Protein AF-A0A452YMA2-F1 (afdb_monomer_lite)

Structure (mmCIF, N/CA/C/O backbone):
data_AF-A0A452YMA2-F1
#
_entry.id   AF-A0A452YMA2-F1
#
loop_
_atom_site.group_PDB
_atom_site.id
_atom_site.type_symbol
_atom_site.label_atom_id
_atom_site.label_alt_id
_atom_site.label_comp_id
_atom_site.label_asym_id
_atom_site.label_entity_id
_atom_site.label_seq_id
_atom_site.pdbx_PDB_ins_code
_atom_site.Cartn_x
_atom_site.Cartn_y
_atom_site.Cartn_z
_atom_site.occupancy
_atom_site.B_iso_or_equiv
_atom_site.auth_seq_id
_atom_site.auth_comp_id
_atom_site.auth_asym_id
_atom_site.auth_atom_id
_atom_site.pdbx_PDB_model_num
ATOM 1 N N . MET A 1 1 ? 18.773 -4.468 0.517 1.00 68.19 1 MET A N 1
ATOM 2 C CA . MET A 1 1 ? 17.461 -5.147 0.628 1.00 68.19 1 MET A CA 1
ATOM 3 C C . MET A 1 1 ? 16.380 -4.083 0.463 1.00 68.19 1 MET A C 1
ATOM 5 O O . MET A 1 1 ? 16.557 -3.006 1.015 1.00 68.19 1 MET A O 1
ATOM 9 N N . ASN A 1 2 ? 15.316 -4.333 -0.308 1.00 90.12 2 ASN A N 1
ATOM 10 C CA . ASN A 1 2 ? 14.391 -3.290 -0.792 1.00 90.12 2 ASN A CA 1
ATOM 11 C C . ASN A 1 2 ? 13.085 -3.224 0.024 1.00 90.12 2 ASN A C 1
ATOM 13 O O . ASN A 1 2 ? 11.993 -3.336 -0.522 1.00 90.12 2 ASN A O 1
ATOM 17 N N . VAL A 1 3 ? 13.190 -3.051 1.345 1.00 89.81 3 VAL A N 1
ATOM 18 C CA . VAL A 1 3 ? 12.030 -3.069 2.263 1.00 89.81 3 VAL A CA 1
ATOM 19 C C . VAL A 1 3 ? 11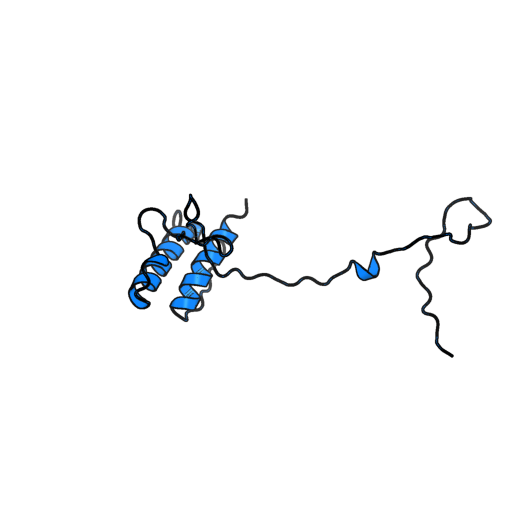.041 -1.928 1.984 1.00 89.81 3 VAL A C 1
ATOM 21 O O . VAL A 1 3 ? 9.841 -2.097 2.177 1.00 89.81 3 VAL A O 1
ATOM 24 N N . GLY A 1 4 ? 11.511 -0.798 1.445 1.00 91.94 4 GLY A N 1
ATOM 25 C CA . GLY A 1 4 ? 10.661 0.347 1.099 1.00 91.94 4 GLY A CA 1
ATOM 26 C C . GLY A 1 4 ? 9.508 0.016 0.143 1.00 91.94 4 GLY A C 1
ATOM 27 O O . GLY A 1 4 ? 8.450 0.622 0.255 1.00 91.94 4 GLY A O 1
ATOM 28 N N . GLN A 1 5 ? 9.660 -0.998 -0.718 1.00 93.19 5 GLN A N 1
ATOM 29 C CA . GLN A 1 5 ? 8.587 -1.457 -1.615 1.00 93.19 5 GLN A CA 1
ATOM 30 C C . GLN A 1 5 ? 7.377 -2.002 -0.840 1.00 93.19 5 GLN A C 1
ATOM 32 O O . GLN A 1 5 ? 6.234 -1.837 -1.261 1.00 93.19 5 GLN A O 1
ATOM 37 N N . ILE A 1 6 ? 7.625 -2.629 0.313 1.00 93.44 6 ILE A N 1
ATOM 38 C CA . ILE A 1 6 ? 6.579 -3.160 1.191 1.00 93.44 6 ILE A CA 1
ATOM 39 C C . ILE A 1 6 ? 5.789 -1.999 1.803 1.00 93.44 6 ILE A C 1
ATOM 41 O O . ILE A 1 6 ? 4.561 -1.995 1.766 1.00 93.44 6 ILE A O 1
ATOM 45 N N . PHE A 1 7 ? 6.492 -0.984 2.313 1.00 93.88 7 PHE A N 1
ATOM 46 C CA . PHE A 1 7 ? 5.865 0.198 2.907 1.00 93.88 7 PHE A CA 1
ATOM 47 C C . PHE A 1 7 ? 5.115 1.048 1.882 1.00 93.88 7 PHE A C 1
ATOM 49 O O . PHE A 1 7 ? 4.020 1.516 2.181 1.00 93.88 7 PHE A O 1
ATOM 56 N N . GLU A 1 8 ? 5.654 1.195 0.671 1.00 95.00 8 GLU A N 1
ATOM 57 C CA . GLU A 1 8 ? 4.974 1.856 -0.445 1.00 95.00 8 GLU A CA 1
ATOM 58 C C . GLU A 1 8 ? 3.633 1.178 -0.747 1.00 95.00 8 GLU A C 1
ATOM 60 O O . GLU A 1 8 ? 2.605 1.849 -0.809 1.00 95.00 8 GLU A O 1
ATOM 65 N N . SER A 1 9 ? 3.637 -0.153 -0.869 1.00 95.12 9 SER A N 1
ATOM 66 C CA . SER A 1 9 ? 2.436 -0.932 -1.173 1.00 95.12 9 SER A CA 1
ATOM 67 C C . SER A 1 9 ? 1.349 -0.739 -0.111 1.00 95.12 9 SER A C 1
ATOM 69 O O . SER A 1 9 ? 0.201 -0.413 -0.430 1.00 95.12 9 SER A O 1
ATOM 71 N N . SER A 1 10 ? 1.719 -0.884 1.162 1.00 95.25 10 SER A N 1
ATOM 72 C CA . SER A 1 10 ? 0.799 -0.735 2.292 1.00 95.25 10 SER A CA 1
ATOM 73 C C . SER A 1 10 ? 0.266 0.692 2.432 1.00 95.25 10 SER A C 1
ATOM 75 O O . SER A 1 10 ? -0.933 0.888 2.635 1.00 95.25 10 SER A O 1
ATOM 77 N N . LEU A 1 11 ? 1.128 1.703 2.285 1.00 95.75 11 LEU A N 1
ATOM 78 C CA . LEU A 1 11 ? 0.713 3.105 2.357 1.00 95.75 11 LEU A CA 1
ATOM 79 C C . LEU A 1 11 ? -0.177 3.496 1.176 1.00 95.75 11 LEU A C 1
ATOM 81 O O . LEU A 1 11 ? -1.133 4.251 1.347 1.00 95.75 11 LEU A O 1
ATOM 85 N N . GLY A 1 12 ? 0.103 2.962 -0.014 1.00 95.75 12 GLY A N 1
ATOM 86 C CA . GLY A 1 12 ? -0.728 3.164 -1.196 1.00 95.75 12 GLY A CA 1
ATOM 87 C C . GLY A 1 12 ? -2.148 2.628 -1.009 1.00 95.75 12 GLY A C 1
ATOM 88 O O . GLY A 1 12 ? -3.104 3.257 -1.465 1.00 95.75 12 GLY A O 1
ATOM 89 N N . LEU A 1 13 ? -2.312 1.506 -0.297 1.00 94.75 13 LEU A N 1
ATOM 90 C CA . LEU A 1 13 ? -3.635 0.989 0.067 1.00 94.75 13 LEU A CA 1
ATOM 91 C C . LEU A 1 13 ? -4.362 1.926 1.035 1.00 94.75 13 LEU A C 1
ATOM 93 O O . LEU A 1 13 ? -5.514 2.276 0.779 1.00 94.75 13 LEU A O 1
ATOM 97 N N . ALA A 1 14 ? -3.692 2.366 2.105 1.00 94.88 14 ALA A N 1
ATOM 98 C CA . ALA A 1 14 ? -4.269 3.323 3.051 1.00 94.88 14 ALA A CA 1
ATOM 99 C C . ALA A 1 14 ? -4.696 4.622 2.345 1.00 94.88 14 ALA A C 1
ATOM 101 O O . ALA A 1 14 ? -5.817 5.092 2.531 1.00 94.88 14 ALA A O 1
ATOM 102 N N . GLY A 1 15 ? -3.847 5.150 1.458 1.00 95.69 15 GLY A N 1
ATOM 103 C CA . GLY A 1 15 ? -4.129 6.362 0.687 1.00 95.69 15 GLY A CA 1
ATOM 104 C C . GLY A 1 15 ? -5.319 6.229 -0.249 1.00 95.69 15 GLY A C 1
ATOM 105 O O . GLY A 1 15 ? -6.122 7.153 -0.353 1.00 95.69 15 GLY A O 1
ATOM 106 N N . ASP A 1 16 ? -5.498 5.072 -0.883 1.00 94.62 16 ASP A N 1
ATOM 107 C CA . ASP A 1 16 ? -6.661 4.843 -1.738 1.00 94.62 16 ASP A CA 1
ATOM 108 C C . ASP A 1 16 ? -7.980 4.771 -0.965 1.00 94.62 16 ASP A C 1
ATOM 110 O O . ASP A 1 16 ? -9.004 5.266 -1.450 1.00 94.62 16 ASP A O 1
ATOM 114 N N . LEU A 1 17 ? -7.949 4.167 0.224 1.00 94.00 17 LEU A N 1
ATOM 115 C CA . LEU A 1 17 ? -9.102 4.057 1.117 1.00 94.00 17 LEU A CA 1
ATOM 116 C C . LEU A 1 17 ? -9.478 5.420 1.708 1.00 94.00 17 LEU A C 1
ATOM 118 O O . LEU A 1 17 ? -10.650 5.783 1.700 1.00 94.00 17 LEU A O 1
ATOM 122 N N . LEU A 1 18 ? -8.479 6.189 2.144 1.00 94.88 18 LEU A N 1
ATOM 123 C CA . LE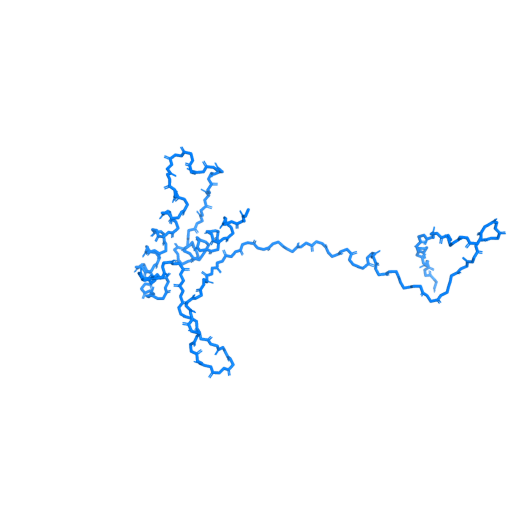U A 1 18 ? -8.636 7.522 2.737 1.00 94.88 18 LEU A CA 1
ATOM 124 C C . LEU A 1 18 ? -8.770 8.647 1.696 1.00 94.88 18 LEU A C 1
ATOM 126 O O . LEU A 1 18 ? -8.978 9.802 2.057 1.00 94.88 18 LEU A O 1
ATOM 130 N N . LYS A 1 19 ? -8.603 8.340 0.402 1.00 95.25 19 LYS A N 1
ATOM 131 C CA . LYS A 1 19 ? -8.514 9.323 -0.697 1.00 95.25 19 LYS A CA 1
ATOM 132 C C . LYS A 1 19 ? -7.444 10.399 -0.465 1.00 95.25 19 LYS A C 1
ATOM 134 O O . LYS A 1 19 ? -7.612 11.557 -0.847 1.00 95.25 19 LYS A O 1
ATOM 139 N N . LYS A 1 20 ? -6.309 9.998 0.115 1.00 95.19 20 LYS A N 1
ATOM 140 C CA . LYS A 1 20 ? -5.144 10.847 0.398 1.00 95.19 20 LYS A CA 1
ATOM 141 C C . LYS A 1 20 ? -3.965 10.480 -0.502 1.00 95.19 20 LYS A C 1
ATOM 143 O O . LYS A 1 20 ? -3.800 9.334 -0.908 1.00 95.19 20 LYS A O 1
ATOM 148 N N . HIS A 1 21 ? -3.119 11.469 -0.779 1.00 95.25 21 HIS A N 1
ATOM 149 C CA . HIS A 1 21 ? -1.834 11.274 -1.446 1.00 95.25 21 HIS A CA 1
ATOM 150 C C . HIS A 1 21 ? -0.717 11.619 -0.467 1.00 95.25 21 HIS A C 1
ATOM 152 O O . HIS A 1 21 ? -0.753 12.676 0.162 1.00 95.25 21 HIS A O 1
ATOM 158 N N . TYR A 1 22 ? 0.285 10.749 -0.367 1.00 94.44 22 TYR A N 1
ATOM 159 C CA . TYR A 1 22 ? 1.413 10.941 0.537 1.00 94.44 22 TYR A CA 1
ATOM 160 C C . TYR A 1 22 ? 2.657 11.373 -0.230 1.00 94.44 22 TYR A C 1
ATOM 162 O O . TYR A 1 22 ? 2.935 10.904 -1.334 1.00 94.44 22 TYR A O 1
ATOM 170 N N . ARG A 1 23 ? 3.434 12.263 0.387 1.00 93.19 23 ARG A N 1
ATOM 171 C CA . ARG A 1 23 ? 4.779 12.628 -0.053 1.00 93.19 23 ARG A CA 1
ATOM 172 C C . ARG A 1 23 ? 5.730 12.334 1.096 1.00 93.19 23 ARG A C 1
ATOM 174 O O . ARG A 1 23 ? 5.625 12.965 2.142 1.00 93.19 23 ARG A O 1
ATOM 181 N N . ILE A 1 24 ? 6.646 11.397 0.886 1.00 90.75 24 ILE A N 1
ATOM 182 C CA . ILE A 1 24 ? 7.640 11.002 1.887 1.00 90.75 24 ILE A CA 1
ATOM 183 C C . ILE A 1 24 ? 8.987 11.619 1.517 1.00 90.75 24 ILE A C 1
ATOM 185 O O . ILE A 1 24 ? 9.418 11.548 0.364 1.00 90.75 24 ILE A O 1
ATOM 189 N N . ALA A 1 25 ? 9.637 12.249 2.494 1.00 89.25 25 ALA A N 1
ATOM 190 C CA . ALA A 1 25 ? 11.001 12.731 2.337 1.00 89.25 25 ALA A CA 1
ATOM 191 C C . ALA A 1 25 ? 11.982 11.544 2.376 1.0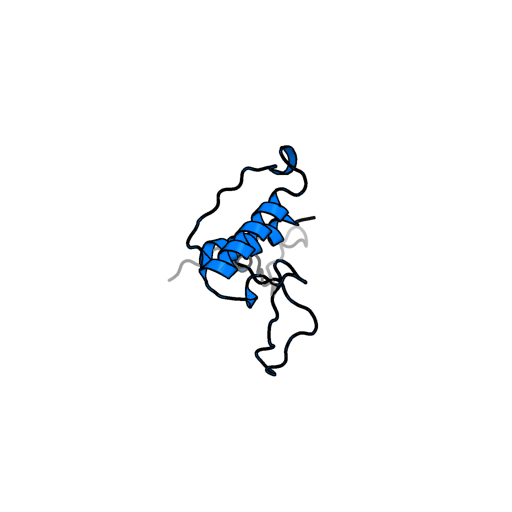0 89.25 25 ALA A C 1
ATOM 193 O O . ALA A 1 25 ? 11.812 10.647 3.203 1.00 89.25 25 ALA A O 1
ATOM 194 N N . PRO A 1 26 ? 13.023 11.524 1.529 1.00 88.19 26 PRO A N 1
ATOM 195 C CA . PRO A 1 26 ? 14.064 10.509 1.629 1.00 88.19 26 PRO A CA 1
ATOM 196 C C . PRO A 1 26 ? 14.741 10.531 3.008 1.00 88.19 26 PRO A C 1
ATOM 198 O O . PRO A 1 26 ? 14.995 11.606 3.550 1.00 88.19 26 PRO A O 1
ATOM 201 N N . PHE A 1 27 ? 15.113 9.355 3.522 1.00 86.75 27 PHE A N 1
ATOM 202 C CA . PHE A 1 27 ? 15.837 9.185 4.793 1.00 86.75 27 PHE A CA 1
ATOM 203 C C . PHE A 1 27 ? 15.086 9.701 6.037 1.00 86.75 27 PHE A C 1
ATOM 205 O O . PHE A 1 27 ? 15.671 10.364 6.897 1.00 86.75 27 PHE A O 1
ATOM 212 N N . ASP A 1 28 ? 13.804 9.363 6.148 1.00 83.06 28 ASP A N 1
ATOM 213 C CA . ASP A 1 28 ? 12.939 9.650 7.301 1.00 83.06 28 ASP A CA 1
ATOM 214 C C . ASP A 1 28 ? 13.460 9.059 8.626 1.00 83.06 28 ASP A C 1
ATOM 216 O O . ASP A 1 28 ? 13.339 9.693 9.675 1.00 83.06 28 ASP A O 1
ATOM 220 N N . GLU A 1 29 ? 14.142 7.913 8.579 1.00 82.94 29 GLU A N 1
ATOM 221 C CA . GLU A 1 29 ? 14.736 7.255 9.756 1.00 82.94 29 GLU A CA 1
ATOM 222 C C . GLU A 1 29 ? 15.774 8.103 10.516 1.00 82.94 29 GLU A C 1
ATOM 224 O O . GLU A 1 29 ? 16.107 7.805 11.662 1.00 82.94 29 GLU A O 1
ATOM 229 N N . ARG A 1 30 ? 16.292 9.184 9.913 1.00 83.25 30 ARG A N 1
ATOM 230 C CA . ARG A 1 30 ? 17.202 10.118 10.604 1.00 83.25 30 ARG A CA 1
ATOM 231 C C . ARG A 1 30 ? 16.528 10.864 11.751 1.00 83.25 30 ARG A C 1
ATOM 233 O O . ARG A 1 30 ? 17.223 11.329 12.652 1.00 83.25 30 ARG A O 1
ATOM 240 N N . TYR A 1 31 ? 15.211 11.021 11.685 1.00 78.56 31 TYR A N 1
ATOM 241 C CA . TYR A 1 31 ? 14.433 11.759 12.673 1.00 78.56 31 TYR A CA 1
ATOM 242 C C . TYR A 1 31 ? 13.848 10.834 13.738 1.00 78.56 31 TYR A C 1
ATOM 244 O O . TYR A 1 31 ? 13.763 11.221 14.901 1.00 78.56 31 TYR A O 1
ATOM 252 N N . GLU A 1 32 ? 13.477 9.609 13.359 1.00 87.00 32 GLU A N 1
ATOM 253 C CA . GLU A 1 32 ? 12.878 8.642 14.271 1.00 87.00 32 GLU A CA 1
ATOM 254 C C . GLU A 1 32 ? 13.168 7.196 13.843 1.00 87.00 32 GLU A C 1
ATOM 256 O O . GLU A 1 32 ? 13.097 6.850 12.665 1.00 87.00 32 GLU A O 1
ATOM 261 N N . GLN A 1 33 ? 13.450 6.320 14.811 1.00 85.31 33 GLN A N 1
ATOM 262 C CA . GLN A 1 33 ? 13.589 4.886 14.547 1.00 85.31 33 GLN A CA 1
ATOM 263 C C . GLN A 1 33 ? 12.261 4.276 14.079 1.00 85.31 33 GLN A C 1
ATOM 265 O O . GLN A 1 33 ? 11.214 4.498 14.693 1.00 85.31 33 GLN A O 1
ATOM 270 N N . GLU A 1 34 ? 12.328 3.464 13.020 1.00 88.00 34 GLU A N 1
ATOM 271 C CA . GLU A 1 34 ? 11.173 2.818 12.378 1.00 88.00 34 GLU A CA 1
ATOM 272 C C . GLU A 1 34 ? 10.072 3.805 11.927 1.00 88.00 34 GLU A C 1
ATOM 274 O O . GLU A 1 34 ? 8.894 3.438 11.878 1.00 88.00 34 GLU A O 1
ATOM 279 N N . ALA A 1 35 ? 10.441 5.046 11.578 1.00 89.56 35 ALA A N 1
ATOM 280 C CA . ALA A 1 35 ? 9.509 6.104 11.168 1.00 89.56 35 ALA A CA 1
ATOM 281 C C . ALA A 1 35 ? 8.504 5.635 10.100 1.00 89.56 35 ALA A C 1
ATOM 283 O O . ALA A 1 35 ? 7.291 5.767 10.287 1.00 89.56 35 ALA A O 1
ATOM 284 N N . SER A 1 36 ? 8.989 5.002 9.024 1.00 90.75 36 SER A N 1
ATOM 285 C CA . SER A 1 36 ? 8.131 4.534 7.931 1.00 90.75 36 SER A CA 1
ATOM 286 C C . SER A 1 36 ? 7.110 3.502 8.406 1.00 90.75 36 SER A C 1
ATOM 288 O O . SER A 1 36 ? 5.945 3.551 8.020 1.00 90.75 36 SER A O 1
ATOM 290 N N . ARG A 1 37 ? 7.517 2.579 9.284 1.00 91.81 37 ARG A N 1
ATOM 291 C CA . ARG A 1 37 ? 6.631 1.538 9.816 1.00 91.81 37 ARG A CA 1
ATOM 292 C C . ARG A 1 37 ? 5.528 2.141 10.675 1.00 91.81 37 ARG A C 1
ATOM 294 O O . ARG A 1 37 ? 4.368 1.762 10.519 1.00 91.81 37 ARG A O 1
ATOM 301 N N . LYS A 1 38 ? 5.887 3.068 11.568 1.00 92.44 38 LYS A N 1
ATOM 302 C CA . LYS A 1 38 ? 4.928 3.750 12.445 1.00 92.44 38 LYS A CA 1
ATOM 303 C C . LYS A 1 38 ? 3.889 4.503 11.624 1.00 92.44 38 LYS A C 1
ATOM 305 O O . LYS A 1 38 ? 2.702 4.290 11.849 1.00 92.44 38 LYS A O 1
ATOM 310 N N . LEU A 1 39 ? 4.340 5.280 10.637 1.00 93.06 39 LEU A N 1
ATOM 311 C CA . LEU A 1 39 ? 3.475 6.020 9.718 1.00 93.06 39 LEU A CA 1
ATOM 312 C C . LEU A 1 39 ? 2.522 5.089 8.954 1.00 93.06 39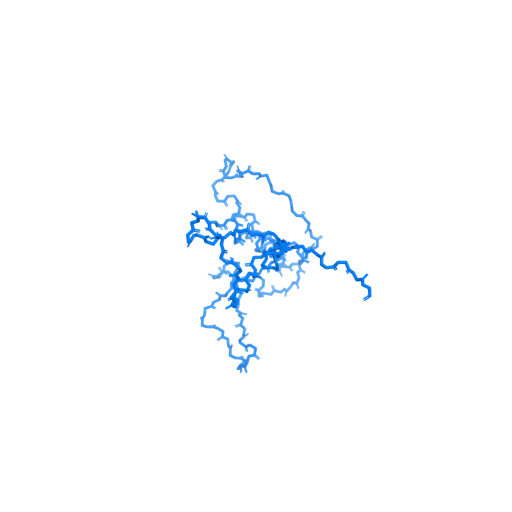 LEU A C 1
ATOM 314 O O . LEU A 1 39 ? 1.317 5.314 8.915 1.00 93.06 39 LEU A O 1
ATOM 318 N N . VAL A 1 40 ? 3.047 4.019 8.355 1.00 94.25 40 VAL A N 1
ATOM 319 C CA . VAL A 1 40 ? 2.236 3.081 7.564 1.00 94.25 40 VAL A CA 1
ATOM 320 C C . VAL A 1 40 ? 1.180 2.401 8.435 1.00 94.25 40 VAL A C 1
ATOM 322 O O . VAL A 1 40 ? 0.024 2.290 8.032 1.00 94.25 40 VAL A O 1
ATOM 325 N N . PHE A 1 41 ? 1.552 1.943 9.631 1.00 93.88 41 PHE A N 1
ATOM 326 C CA . PHE A 1 41 ? 0.624 1.239 10.515 1.00 93.88 41 PHE A CA 1
ATOM 327 C C . PHE A 1 41 ? -0.427 2.170 11.120 1.00 93.88 41 PHE A C 1
ATOM 329 O O . PHE A 1 41 ? -1.577 1.751 11.249 1.00 93.88 41 PHE A O 1
ATOM 336 N N . SER A 1 42 ? -0.073 3.418 11.445 1.00 94.00 42 SER A N 1
ATOM 337 C CA . SER A 1 42 ? -1.054 4.402 11.909 1.00 94.00 42 SER A CA 1
ATOM 338 C C . SER A 1 42 ? -2.073 4.728 10.821 1.00 94.00 42 SER A C 1
ATOM 340 O O . SER A 1 42 ? -3.271 4.681 11.085 1.00 94.00 42 SER A O 1
ATOM 342 N N . GLU A 1 43 ? -1.624 4.963 9.586 1.00 94.81 43 GLU A N 1
ATOM 343 C CA . GLU A 1 43 ? -2.516 5.280 8.461 1.00 94.81 43 GLU A CA 1
ATOM 344 C C . GLU A 1 43 ? -3.410 4.091 8.080 1.00 94.81 43 GLU A C 1
ATOM 346 O O . GLU A 1 43 ? -4.595 4.272 7.814 1.00 94.81 43 GLU A O 1
ATOM 351 N N . LEU A 1 44 ? -2.895 2.856 8.108 1.00 94.31 44 LEU A N 1
ATOM 352 C CA . LEU A 1 44 ? -3.721 1.660 7.894 1.00 94.31 44 LEU A CA 1
ATOM 353 C C . LEU A 1 44 ? -4.789 1.491 8.979 1.00 94.31 44 LEU A C 1
ATOM 355 O O . LEU A 1 44 ? -5.927 1.116 8.686 1.00 94.31 44 LEU A O 1
ATOM 359 N N . TYR A 1 45 ? -4.436 1.770 10.232 1.00 93.69 45 TYR A N 1
ATOM 360 C CA . TYR A 1 45 ? -5.378 1.709 11.342 1.00 93.69 45 TYR A CA 1
ATOM 361 C C . TYR A 1 45 ? -6.469 2.783 11.220 1.00 93.69 45 TYR A C 1
ATOM 363 O O . TYR A 1 45 ? -7.650 2.492 11.434 1.00 93.69 45 TYR A O 1
ATOM 371 N N . GLU A 1 46 ? -6.106 4.003 10.821 1.00 94.00 46 GLU A N 1
ATOM 372 C CA . GLU A 1 46 ? -7.067 5.063 10.499 1.00 94.00 46 GLU A CA 1
ATOM 373 C C . GLU A 1 46 ? -7.969 4.675 9.321 1.00 94.00 46 GLU A C 1
ATOM 375 O O . GLU A 1 46 ? -9.193 4.764 9.434 1.00 94.00 46 GLU A O 1
ATOM 380 N N . ALA A 1 47 ? -7.393 4.147 8.238 1.00 93.75 47 ALA A N 1
ATOM 381 C CA . ALA A 1 47 ? -8.136 3.666 7.075 1.00 93.75 47 ALA A CA 1
ATOM 382 C C . ALA A 1 47 ? -9.146 2.570 7.441 1.00 93.75 47 ALA A C 1
ATOM 384 O O . ALA A 1 47 ? -10.284 2.589 6.963 1.00 93.75 47 ALA A O 1
ATOM 385 N N . SER A 1 48 ? -8.769 1.637 8.319 1.00 92.62 48 SER A N 1
ATOM 386 C CA . SER A 1 48 ? -9.672 0.594 8.817 1.00 92.62 48 SER A CA 1
ATOM 387 C C . SER A 1 48 ? -10.858 1.188 9.586 1.00 92.62 48 SER A C 1
ATOM 389 O O . SER A 1 48 ? -12.003 0.783 9.361 1.00 92.62 48 SER A O 1
ATOM 391 N N . LYS A 1 49 ? -10.616 2.198 10.433 1.00 92.19 49 LYS A N 1
ATOM 392 C CA . LYS A 1 49 ? -11.673 2.888 11.189 1.00 92.19 49 LYS A CA 1
ATOM 393 C C . LYS A 1 49 ? -12.627 3.662 10.293 1.00 92.19 49 LYS A C 1
ATOM 395 O O . LYS A 1 49 ? -13.839 3.548 10.462 1.00 92.19 49 LYS A O 1
ATOM 400 N N . GLU A 1 50 ? -12.089 4.447 9.365 1.00 92.56 50 GLU A N 1
ATOM 401 C CA . GLU A 1 50 ? -12.883 5.325 8.504 1.00 92.56 50 GLU A CA 1
ATOM 40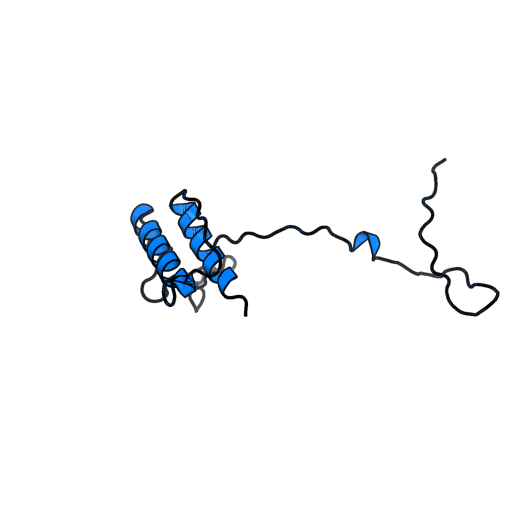2 C C . GLU A 1 50 ? -13.746 4.519 7.529 1.00 92.56 50 GLU A C 1
ATOM 404 O O . GLU A 1 50 ? -14.943 4.772 7.387 1.00 92.56 50 GLU A O 1
ATOM 409 N N . THR A 1 51 ? -13.168 3.479 6.925 1.00 88.00 51 THR A N 1
ATOM 410 C CA . THR A 1 51 ? -13.879 2.633 5.957 1.00 88.00 51 THR A CA 1
ATOM 411 C C . THR A 1 51 ? -14.719 1.524 6.595 1.00 88.00 51 THR A C 1
ATOM 413 O O . THR A 1 51 ? -15.452 0.838 5.885 1.00 88.00 51 THR A O 1
ATOM 416 N N . LYS A 1 52 ? -14.643 1.347 7.925 1.00 87.25 52 LYS A N 1
ATOM 417 C CA . LYS A 1 52 ? -15.272 0.251 8.692 1.00 87.25 52 LYS A CA 1
ATOM 418 C C . LYS A 1 52 ? -14.895 -1.152 8.193 1.00 87.25 52 LYS A C 1
ATOM 420 O O . LYS A 1 52 ? -15.617 -2.118 8.437 1.00 87.25 52 LYS A O 1
ATOM 425 N N . ASN A 1 53 ? -13.757 -1.270 7.515 1.00 85.38 53 ASN A N 1
ATOM 426 C CA . ASN A 1 53 ? -13.238 -2.524 6.991 1.00 85.38 53 ASN A CA 1
ATOM 427 C C . ASN A 1 53 ? -12.219 -3.113 7.968 1.00 85.38 53 ASN A C 1
ATOM 429 O O . ASN A 1 53 ? -11.083 -2.642 8.068 1.00 85.38 53 ASN A O 1
ATOM 433 N N . SER A 1 54 ? -12.607 -4.174 8.672 1.00 85.31 54 SER A N 1
ATOM 434 C CA . SER A 1 54 ? -11.728 -4.854 9.631 1.00 85.31 54 SER A CA 1
ATOM 435 C C . SER A 1 54 ? -10.543 -5.559 8.969 1.00 85.31 54 SER A C 1
ATOM 437 O O . SER A 1 54 ? -9.489 -5.676 9.578 1.00 85.31 54 SER A O 1
ATOM 439 N N . TRP A 1 55 ? -10.683 -5.981 7.710 1.00 87.12 55 TRP A N 1
ATOM 440 C CA . TRP A 1 55 ? -9.631 -6.689 6.974 1.00 87.12 55 TRP A CA 1
ATOM 441 C C . TRP A 1 55 ? -8.428 -5.801 6.617 1.00 87.12 55 TRP A C 1
ATOM 443 O O . TRP A 1 55 ? -7.359 -6.321 6.323 1.00 87.12 55 TRP A O 1
ATOM 453 N N . VAL A 1 56 ? -8.583 -4.471 6.635 1.00 88.75 56 VAL A N 1
ATOM 454 C CA . VAL A 1 56 ? -7.515 -3.516 6.276 1.00 88.75 56 VAL A CA 1
ATOM 455 C C . VAL A 1 56 ? -6.409 -3.486 7.332 1.00 88.75 56 VAL A C 1
ATOM 457 O O . VAL A 1 56 ? -5.245 -3.256 7.007 1.00 88.75 56 VAL A O 1
ATOM 460 N N . PHE A 1 57 ? -6.761 -3.721 8.598 1.00 89.81 57 PHE A N 1
ATOM 461 C CA . PHE A 1 57 ? -5.808 -3.728 9.697 1.00 89.81 57 PHE A CA 1
ATOM 462 C C . PHE A 1 57 ? -6.154 -4.824 10.707 1.00 89.81 57 PHE A C 1
ATOM 464 O O . PHE A 1 57 ? -7.069 -4.680 11.518 1.00 89.81 57 PHE A O 1
ATOM 471 N N . GLU A 1 58 ? -5.374 -5.903 10.686 1.00 87.19 58 GLU A N 1
ATOM 472 C CA . GLU A 1 58 ? -5.449 -6.978 11.673 1.00 87.19 58 GLU A CA 1
ATOM 473 C C . GLU A 1 58 ? -4.397 -6.746 12.779 1.00 87.19 58 GLU A C 1
ATOM 475 O O . GLU A 1 58 ? -3.206 -6.667 12.471 1.00 87.19 58 GLU A O 1
ATOM 480 N N . PRO A 1 59 ? -4.780 -6.644 14.070 1.00 84.94 59 PRO A N 1
ATOM 481 C CA . PRO A 1 59 ? -3.831 -6.363 15.156 1.00 84.94 59 PRO A CA 1
ATOM 482 C C . PRO A 1 59 ? -2.725 -7.412 15.326 1.00 84.94 59 PRO A C 1
ATOM 484 O O . PRO A 1 59 ? -1.617 -7.073 15.734 1.00 84.94 59 PRO A O 1
ATOM 487 N N . GLU A 1 60 ? -3.021 -8.677 15.020 1.00 87.06 60 GLU A N 1
ATOM 488 C CA . GLU A 1 60 ? -2.059 -9.783 15.103 1.00 87.06 60 GLU A CA 1
ATOM 489 C C . GLU A 1 60 ? -1.047 -9.749 13.943 1.00 87.06 60 GLU A C 1
ATOM 491 O O . GLU A 1 60 ? 0.114 -10.121 14.111 1.00 87.06 60 GLU A O 1
ATOM 496 N N . TYR A 1 61 ? -1.462 -9.224 12.783 1.00 88.88 61 TYR A N 1
ATOM 497 C CA . TYR A 1 61 ? -0.664 -9.164 11.558 1.00 88.88 61 TYR A CA 1
ATOM 498 C C . TYR A 1 61 ? -0.790 -7.789 10.879 1.00 88.88 61 TYR A C 1
ATOM 500 O O . TYR A 1 61 ? -1.416 -7.664 9.824 1.00 88.88 61 TYR A O 1
ATOM 508 N N . PRO A 1 62 ? -0.183 -6.731 11.447 1.00 85.56 62 PRO A N 1
ATOM 509 C CA . PRO A 1 62 ? -0.345 -5.376 10.935 1.00 85.56 62 PRO A CA 1
ATOM 510 C C . PRO A 1 62 ? 0.180 -5.255 9.498 1.00 85.56 62 PRO A C 1
ATOM 512 O O . PRO A 1 62 ? 1.323 -5.608 9.199 1.00 85.56 62 PRO A O 1
ATOM 515 N N . GLY A 1 63 ? -0.673 -4.750 8.602 1.00 84.75 63 GLY A N 1
ATOM 516 C CA . GLY A 1 63 ? -0.377 -4.610 7.172 1.00 84.75 63 GLY A CA 1
ATOM 517 C C . GLY A 1 63 ? -0.545 -5.885 6.343 1.00 84.75 63 GLY A C 1
ATOM 518 O O . GLY A 1 63 ? -0.174 -5.891 5.170 1.00 84.75 63 GLY A O 1
ATOM 519 N N . LYS A 1 64 ? -1.087 -6.958 6.923 1.00 92.44 64 LYS A N 1
ATOM 520 C CA . LYS A 1 64 ? -1.484 -8.167 6.199 1.00 92.44 64 LYS A CA 1
ATOM 521 C C . LYS A 1 64 ? -2.967 -8.440 6.418 1.00 92.44 64 LYS A C 1
ATOM 523 O O . LYS A 1 64 ? -3.529 -8.053 7.438 1.00 92.44 64 LYS A O 1
ATOM 528 N N . SER A 1 65 ? -3.561 -9.130 5.457 1.00 91.50 65 SER A N 1
ATOM 529 C CA . SER A 1 65 ? -4.980 -9.465 5.450 1.00 91.50 65 SER A CA 1
ATOM 530 C C . SER A 1 65 ? -5.177 -10.923 5.058 1.00 91.50 65 SER A C 1
ATOM 532 O O . SER A 1 65 ? -4.392 -11.490 4.285 1.00 91.50 65 SER A O 1
ATOM 534 N N . ARG A 1 66 ? -6.251 -11.541 5.551 1.00 91.88 66 ARG A N 1
ATOM 535 C CA . ARG A 1 66 ? -6.651 -12.875 5.088 1.00 91.88 66 ARG A CA 1
ATOM 536 C C . ARG A 1 66 ? -7.223 -12.821 3.667 1.00 91.88 66 ARG A C 1
ATOM 538 O O . ARG A 1 66 ? -8.226 -12.157 3.418 1.00 91.88 66 ARG A O 1
ATOM 545 N N . ILE A 1 67 ? -6.597 -13.552 2.747 1.00 93.31 67 ILE A N 1
ATOM 546 C CA . ILE A 1 67 ? -7.044 -13.702 1.354 1.00 93.31 67 ILE A CA 1
ATOM 547 C C . ILE A 1 67 ? -7.634 -15.104 1.169 1.00 93.31 67 ILE A C 1
ATOM 549 O O . ILE A 1 67 ? -7.277 -16.036 1.892 1.00 93.31 67 ILE A O 1
ATOM 553 N N . PHE A 1 68 ? -8.526 -15.245 0.193 1.00 94.44 68 PHE A N 1
ATOM 554 C CA . PHE A 1 68 ? -9.100 -16.516 -0.235 1.00 94.44 68 PHE A CA 1
ATOM 555 C C . PHE A 1 68 ? -8.614 -16.856 -1.645 1.00 94.44 68 PHE A C 1
ATOM 557 O O . PHE A 1 68 ? -8.503 -15.963 -2.490 1.00 94.44 68 PHE A O 1
ATOM 564 N N . ASP A 1 69 ? -8.317 -18.127 -1.901 1.00 95.75 69 ASP A N 1
ATOM 565 C CA . ASP A 1 69 ? -7.983 -18.599 -3.242 1.00 95.75 69 ASP A CA 1
ATOM 566 C C . ASP A 1 69 ? -9.219 -18.471 -4.146 1.00 95.75 69 ASP A C 1
ATOM 568 O O . ASP A 1 69 ? -10.276 -19.031 -3.867 1.00 95.75 69 ASP A O 1
ATOM 572 N N . GLY A 1 70 ? -9.090 -17.743 -5.259 1.00 95.31 70 GLY A N 1
ATOM 573 C CA . GLY A 1 70 ? -10.174 -17.565 -6.227 1.00 95.31 70 GLY A CA 1
ATOM 574 C C . GLY A 1 70 ? -10.559 -18.842 -6.983 1.00 95.31 70 GLY A C 1
ATOM 575 O O . GLY A 1 70 ? -11.603 -18.864 -7.632 1.00 95.31 70 GLY A O 1
ATOM 576 N N . ARG A 1 71 ? -9.735 -19.896 -6.932 1.00 96.44 71 AR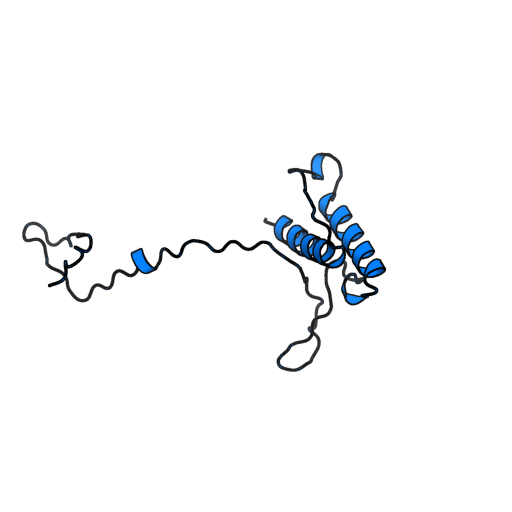G A N 1
ATOM 577 C CA . ARG A 1 71 ? -10.005 -21.183 -7.592 1.00 96.44 71 ARG A CA 1
ATOM 578 C C . ARG A 1 71 ? -10.799 -22.139 -6.708 1.00 96.44 71 ARG A C 1
ATOM 580 O O . ARG A 1 71 ? -11.686 -22.811 -7.225 1.00 96.44 71 ARG A O 1
ATOM 587 N N . THR A 1 72 ? -10.462 -22.231 -5.420 1.00 96.06 72 THR A N 1
ATOM 588 C CA . THR A 1 72 ? -11.093 -23.182 -4.486 1.00 96.06 72 THR A CA 1
ATOM 589 C C . THR A 1 72 ? -12.075 -22.520 -3.521 1.00 96.06 72 THR A C 1
ATOM 591 O O . THR A 1 72 ? -13.039 -23.156 -3.109 1.00 96.06 72 THR A O 1
ATOM 594 N N . GLY A 1 73 ? -11.878 -21.239 -3.198 1.00 94.75 73 GLY A N 1
ATOM 595 C CA . GLY A 1 73 ? -12.630 -20.512 -2.173 1.00 94.75 73 GLY A CA 1
ATOM 596 C C . GLY A 1 73 ? -12.063 -20.656 -0.756 1.00 94.75 73 GLY A C 1
ATOM 597 O O . GLY A 1 73 ? -12.577 -20.021 0.165 1.00 94.75 73 GLY A O 1
ATOM 598 N N . ASP A 1 74 ? -11.003 -21.444 -0.568 1.00 96.31 74 ASP A N 1
ATOM 599 C CA . ASP A 1 74 ? -10.388 -21.663 0.743 1.00 96.31 74 ASP A CA 1
ATOM 600 C C . ASP A 1 74 ? -9.489 -20.481 1.152 1.00 96.31 74 ASP A C 1
ATOM 602 O O . ASP A 1 74 ? -8.871 -19.841 0.294 1.00 96.31 74 ASP A O 1
ATOM 606 N N . PRO A 1 75 ? -9.384 -20.154 2.454 1.00 94.62 75 PRO A N 1
ATOM 607 C CA . PRO A 1 75 ? -8.438 -19.149 2.925 1.00 94.62 75 PRO A CA 1
ATOM 608 C C . PRO A 1 75 ? -6.990 -19.640 2.790 1.00 94.62 75 PRO A C 1
ATOM 610 O O . PRO A 1 75 ? -6.697 -20.811 3.029 1.00 94.62 75 PRO A O 1
ATOM 613 N N . PHE A 1 76 ? -6.065 -18.726 2.490 1.00 94.19 76 PHE A N 1
ATOM 614 C CA . PHE A 1 76 ? -4.632 -19.022 2.589 1.00 94.19 76 PHE A CA 1
ATOM 615 C C . PHE A 1 76 ? -4.227 -19.302 4.046 1.00 94.19 76 PHE A C 1
ATOM 617 O O . PHE A 1 76 ? -4.761 -18.692 4.974 1.00 94.19 76 PHE A O 1
ATOM 624 N N . GLU A 1 77 ? -3.249 -20.193 4.245 1.00 92.62 77 GLU A N 1
ATOM 625 C CA . GLU A 1 77 ? -2.765 -20.589 5.581 1.00 92.62 77 GLU A CA 1
ATOM 626 C C . GLU A 1 77 ? -2.164 -19.421 6.372 1.00 92.62 77 GLU A C 1
ATOM 628 O O . GLU A 1 77 ? -2.287 -19.357 7.594 1.00 92.62 77 GLU A O 1
ATOM 633 N N . GLN A 1 78 ? -1.509 -18.491 5.674 1.00 92.25 78 GLN A N 1
ATOM 634 C CA . GLN A 1 78 ? -0.885 -17.314 6.266 1.00 92.25 78 GLN A CA 1
ATOM 635 C C . GLN A 1 78 ? -1.515 -16.034 5.715 1.00 92.25 78 GLN A C 1
ATOM 637 O O . GLN A 1 78 ? -1.862 -15.982 4.532 1.00 92.25 78 GLN A O 1
ATOM 642 N N . PRO A 1 79 ? -1.622 -14.974 6.534 1.00 93.00 79 PRO A N 1
ATOM 643 C CA . PRO A 1 79 ? -2.090 -13.680 6.067 1.00 93.00 79 PRO A CA 1
ATOM 644 C C . PRO A 1 79 ? -1.076 -13.080 5.089 1.00 93.00 79 PRO A C 1
ATOM 646 O O . PRO A 1 79 ? 0.145 -13.191 5.262 1.00 93.00 79 PRO A O 1
ATOM 649 N N . ILE A 1 80 ? -1.593 -12.425 4.055 1.00 93.69 80 ILE A N 1
ATOM 650 C CA . ILE A 1 80 ? -0.813 -11.933 2.918 1.00 93.69 80 ILE A CA 1
ATOM 651 C C . ILE A 1 80 ? -0.883 -10.407 2.901 1.00 93.69 80 ILE A C 1
ATOM 653 O O . ILE A 1 80 ? -1.900 -9.810 3.243 1.00 93.69 80 ILE A O 1
ATOM 657 N N . LEU A 1 81 ? 0.218 -9.761 2.521 1.00 93.38 81 LEU A N 1
ATOM 658 C CA . LEU A 1 81 ? 0.241 -8.314 2.344 1.00 93.38 81 LEU A CA 1
ATOM 659 C C . LEU A 1 81 ? -0.493 -7.937 1.055 1.00 93.38 81 LEU A C 1
ATOM 661 O O . LEU A 1 81 ? -0.141 -8.405 -0.027 1.00 93.38 81 LEU A O 1
ATOM 665 N N . ILE A 1 82 ? -1.492 -7.072 1.190 1.00 92.69 82 ILE A N 1
ATOM 666 C CA . ILE A 1 82 ? -2.217 -6.461 0.078 1.00 92.69 82 ILE A CA 1
ATOM 667 C C . ILE A 1 82 ? -1.838 -4.989 0.062 1.00 92.69 82 ILE A C 1
ATOM 669 O O . ILE A 1 82 ? -1.764 -4.349 1.109 1.00 92.69 82 ILE A O 1
ATOM 673 N N . GLY A 1 83 ? -1.610 -4.442 -1.123 1.00 94.00 83 GLY A N 1
ATOM 674 C CA . GLY A 1 83 ? -1.207 -3.058 -1.249 1.00 94.00 83 GLY A CA 1
ATOM 675 C C . GLY A 1 83 ? -1.452 -2.486 -2.636 1.00 94.00 83 GLY A C 1
ATOM 676 O O . GLY A 1 83 ? -1.837 -3.201 -3.565 1.00 94.00 83 GLY A O 1
ATOM 677 N N . LYS A 1 84 ? -1.214 -1.183 -2.776 1.00 94.69 84 LYS A N 1
ATOM 678 C CA . LYS A 1 84 ? -1.111 -0.513 -4.073 1.00 94.69 84 LYS A CA 1
ATOM 679 C C . LYS A 1 84 ? 0.319 -0.045 -4.278 1.00 94.69 84 LYS A C 1
ATOM 681 O O . LYS A 1 84 ? 0.739 0.940 -3.685 1.00 94.69 84 LYS A O 1
ATOM 686 N N . SER A 1 85 ? 1.042 -0.750 -5.137 1.00 95.31 85 SER A N 1
ATOM 687 C CA . SER A 1 85 ? 2.399 -0.383 -5.545 1.00 95.31 85 SER A CA 1
ATOM 688 C C . SER A 1 85 ? 2.389 0.371 -6.868 1.00 95.31 85 SER A C 1
ATOM 690 O O . SER A 1 85 ? 1.568 0.092 -7.748 1.00 95.31 85 SER A O 1
ATOM 692 N N . TYR A 1 86 ? 3.338 1.285 -7.039 1.00 94.94 86 TYR A N 1
ATOM 693 C CA . TYR A 1 86 ? 3.583 1.934 -8.313 1.00 94.94 86 TYR A CA 1
ATOM 694 C C . TYR A 1 86 ? 4.513 1.070 -9.169 1.00 94.94 86 TYR A C 1
ATOM 696 O O . TYR A 1 86 ? 5.681 0.854 -8.848 1.00 94.94 86 TYR A O 1
ATOM 704 N N . ILE A 1 87 ? 3.989 0.557 -10.282 1.00 95.69 87 ILE A N 1
ATOM 705 C CA . ILE A 1 87 ? 4.741 -0.291 -11.211 1.00 95.69 87 ILE A CA 1
ATOM 706 C C . ILE A 1 87 ? 4.868 0.437 -12.545 1.00 95.69 87 ILE A C 1
ATOM 708 O O . ILE A 1 87 ? 3.874 0.789 -13.178 1.00 95.69 87 ILE A O 1
ATOM 712 N N . LEU A 1 88 ? 6.108 0.640 -12.986 1.00 95.31 88 LEU A N 1
ATOM 713 C CA . LEU A 1 88 ? 6.409 1.242 -14.280 1.00 95.31 88 LEU A CA 1
ATOM 714 C C . LEU A 1 88 ? 6.386 0.189 -15.387 1.00 95.31 88 LEU A C 1
ATOM 716 O O . LEU A 1 88 ? 7.019 -0.862 -15.281 1.00 95.31 88 LEU A O 1
ATOM 720 N N . LYS A 1 89 ? 5.721 0.514 -16.498 1.00 94.94 89 LYS A N 1
ATOM 721 C CA . LYS A 1 89 ? 5.881 -0.222 -17.751 1.00 94.94 89 LYS A CA 1
ATOM 722 C C . LYS A 1 89 ? 7.148 0.270 -18.445 1.00 94.94 89 LYS A C 1
ATOM 724 O O . LYS A 1 89 ? 7.214 1.419 -18.874 1.00 94.94 89 LYS A O 1
ATOM 729 N N . LEU A 1 90 ? 8.145 -0.601 -18.551 1.00 92.88 90 LEU A N 1
ATOM 730 C CA . LEU A 1 90 ? 9.376 -0.312 -19.282 1.00 92.88 90 LEU A CA 1
ATOM 731 C C . LEU A 1 90 ? 9.178 -0.524 -20.788 1.00 92.88 90 LEU A C 1
ATOM 733 O O . LEU A 1 90 ? 8.294 -1.269 -21.217 1.00 92.88 90 LEU A O 1
ATOM 737 N N . ILE A 1 91 ? 10.012 0.137 -21.589 1.00 90.31 91 ILE A N 1
ATOM 738 C CA . ILE A 1 91 ? 10.029 -0.047 -23.042 1.00 90.31 91 ILE A CA 1
ATOM 739 C C . ILE A 1 91 ? 10.516 -1.466 -23.349 1.00 90.31 91 ILE A C 1
ATOM 741 O O . ILE A 1 91 ? 11.524 -1.927 -22.812 1.00 90.31 91 ILE A O 1
ATOM 745 N N . HIS A 1 92 ? 9.780 -2.157 -24.215 1.00 85.19 92 HIS A N 1
ATOM 746 C CA . HIS A 1 92 ? 10.128 -3.493 -24.669 1.00 85.19 92 HIS A CA 1
ATOM 747 C C . HIS A 1 92 ? 11.218 -3.399 -25.742 1.00 85.19 92 HIS A C 1
ATOM 749 O O . HIS A 1 92 ? 10.965 -2.911 -26.834 1.00 85.19 92 HIS A O 1
ATOM 755 N N . GLN A 1 93 ? 12.433 -3.849 -25.425 1.00 81.62 93 GLN A N 1
ATOM 756 C CA . GLN A 1 93 ? 13.561 -3.878 -26.372 1.00 81.62 93 GLN A CA 1
ATOM 757 C C . GLN A 1 93 ? 13.776 -5.256 -27.013 1.00 81.62 93 GLN A C 1
ATOM 759 O O . GLN A 1 93 ? 14.798 -5.488 -27.651 1.00 81.62 93 GLN A O 1
ATOM 764 N N . VAL A 1 94 ? 12.878 -6.219 -26.788 1.00 71.56 94 VAL A N 1
ATOM 765 C CA . VAL A 1 94 ? 13.057 -7.577 -27.325 1.00 71.56 94 VAL A CA 1
ATOM 766 C C . VAL A 1 94 ? 12.801 -7.598 -28.831 1.00 71.56 94 VAL A C 1
ATOM 768 O O . VAL A 1 94 ? 13.482 -8.339 -29.527 1.00 71.56 94 VAL A O 1
ATOM 771 N N . ASP A 1 95 ? 11.931 -6.730 -29.353 1.00 65.69 95 ASP A N 1
ATOM 772 C CA . ASP A 1 95 ? 11.678 -6.641 -30.798 1.00 65.69 95 ASP A CA 1
ATOM 773 C C . ASP A 1 95 ? 12.935 -6.205 -31.584 1.00 65.69 95 ASP A C 1
ATOM 775 O O . ASP A 1 95 ? 13.136 -6.648 -32.708 1.00 65.69 95 ASP A O 1
ATOM 779 N N . GLU A 1 96 ? 13.839 -5.434 -30.965 1.00 58.44 96 GLU A N 1
ATOM 780 C CA . GLU A 1 96 ? 15.159 -5.079 -31.525 1.00 58.44 96 GLU A CA 1
ATOM 781 C C . GLU A 1 96 ? 16.227 -6.171 -31.306 1.00 58.44 96 GLU A C 1
ATOM 783 O O . GLU A 1 96 ? 17.294 -6.132 -31.913 1.00 58.44 96 GLU A O 1
ATOM 788 N N . LYS A 1 97 ? 15.970 -7.148 -30.424 1.00 63.91 97 LYS A N 1
ATOM 789 C CA . LYS A 1 97 ? 16.949 -8.164 -29.986 1.00 63.91 97 LYS A CA 1
ATOM 790 C C . LYS A 1 97 ? 16.629 -9.584 -30.454 1.00 63.91 97 LYS A C 1
ATOM 792 O O . LYS A 1 97 ? 17.492 -10.457 -30.343 1.00 63.91 97 LYS A O 1
ATOM 797 N N . ILE A 1 98 ? 15.431 -9.851 -30.982 1.00 61.62 98 ILE A N 1
ATOM 798 C CA . ILE A 1 98 ? 15.125 -11.123 -31.648 1.00 61.62 98 ILE A CA 1
ATOM 799 C C . ILE A 1 98 ? 15.799 -11.107 -33.022 1.00 61.62 98 ILE A C 1
ATOM 801 O O . ILE A 1 98 ? 15.216 -10.747 -34.039 1.00 61.62 98 ILE A O 1
ATOM 805 N N . HIS A 1 99 ? 17.060 -11.524 -33.049 1.00 67.69 99 HIS A N 1
ATOM 806 C CA . HIS A 1 99 ? 17.776 -11.791 -34.287 1.00 67.69 99 HIS A CA 1
ATOM 807 C C . HIS A 1 99 ? 17.618 -13.273 -34.661 1.00 67.69 99 HIS A C 1
ATOM 809 O O . HIS A 1 99 ? 18.333 -14.144 -34.159 1.00 67.69 99 HIS A O 1
ATOM 815 N N . GLY A 1 100 ? 16.671 -13.580 -35.550 1.00 60.22 100 GLY A N 1
ATOM 816 C CA . GLY A 1 100 ? 16.528 -14.915 -36.133 1.00 60.22 100 GLY A CA 1
ATOM 817 C C . GLY A 1 100 ? 17.564 -15.146 -37.235 1.00 60.22 100 GLY A C 1
ATOM 818 O O . GLY A 1 100 ? 17.409 -14.631 -38.337 1.00 60.22 100 GLY A O 1
ATOM 819 N N . ARG A 1 101 ? 18.616 -15.937 -36.974 1.00 59.28 101 ARG A N 1
ATOM 820 C CA . ARG A 1 101 ? 19.538 -16.405 -38.027 1.00 59.28 101 ARG A CA 1
ATOM 821 C C . ARG A 1 101 ? 19.130 -17.796 -38.505 1.00 59.28 101 ARG A C 1
ATOM 823 O O . ARG A 1 101 ? 19.277 -18.750 -37.750 1.00 59.28 101 ARG A O 1
ATOM 830 N N . SER A 1 102 ? 18.751 -17.930 -39.773 1.00 60.94 102 SER A N 1
ATOM 831 C CA . SER A 1 102 ? 18.602 -19.239 -40.432 1.00 60.94 102 SER A CA 1
ATOM 832 C C . SER A 1 102 ? 19.823 -19.616 -41.289 1.00 60.94 102 SER A C 1
ATOM 834 O O . SER A 1 102 ? 20.275 -20.753 -41.240 1.00 60.94 102 SER A O 1
ATOM 836 N N . THR A 1 103 ? 20.418 -18.682 -42.033 1.00 54.44 103 THR A N 1
ATOM 837 C CA . THR A 1 103 ? 21.733 -18.774 -42.714 1.00 54.44 103 THR A CA 1
ATOM 838 C C . THR A 1 103 ? 22.018 -17.386 -43.296 1.00 54.44 103 THR A C 1
ATOM 840 O O . THR A 1 103 ? 21.112 -16.760 -43.830 1.00 54.44 103 THR A O 1
ATOM 843 N N . GLY A 1 104 ? 23.229 -16.845 -43.136 1.00 60.97 104 GLY A N 1
ATOM 844 C CA . GLY A 1 104 ? 23.572 -15.487 -43.598 1.00 60.97 104 GLY A CA 1
ATOM 845 C C . GLY A 1 104 ? 24.897 -15.483 -44.362 1.00 60.97 104 GLY A C 1
ATOM 846 O O . GLY A 1 104 ? 25.688 -16.403 -44.135 1.00 60.97 104 GLY A O 1
ATOM 847 N N . PRO A 1 105 ? 25.141 -14.501 -45.250 1.00 53.69 105 PRO A N 1
ATOM 848 C CA . PRO A 1 105 ? 26.307 -14.486 -46.130 1.00 53.69 105 PRO A CA 1
ATOM 849 C C . PRO A 1 105 ? 27.617 -14.497 -45.329 1.00 53.69 105 PRO A C 1
ATOM 851 O O . PRO A 1 105 ? 27.761 -13.815 -44.313 1.00 53.69 105 PRO A O 1
ATOM 854 N N . TYR A 1 106 ? 28.567 -15.324 -45.767 1.00 49.25 106 TYR A N 1
ATOM 855 C CA . TYR A 1 106 ? 29.920 -15.374 -45.216 1.00 49.25 106 TYR A CA 1
ATOM 856 C C . TYR A 1 106 ? 30.774 -14.302 -45.900 1.00 49.25 106 TYR A C 1
ATOM 858 O O . TYR A 1 106 ? 30.714 -14.156 -47.121 1.00 49.25 106 TYR A O 1
ATOM 866 N N . SER A 1 107 ? 31.575 -13.556 -45.135 1.00 49.38 107 SER A N 1
ATOM 867 C CA . SER A 1 107 ? 32.542 -12.632 -45.729 1.00 49.38 107 SER A CA 1
ATOM 868 C C . SER A 1 107 ? 33.725 -13.393 -46.320 1.00 49.38 107 SER A C 1
ATOM 870 O O . SER A 1 107 ? 34.256 -14.322 -45.718 1.00 49.38 107 SER A O 1
ATOM 872 N N . LEU A 1 108 ? 34.138 -12.995 -47.524 1.00 54.97 108 LEU A N 1
ATOM 873 C CA . LEU A 1 108 ? 35.136 -13.697 -48.340 1.00 54.97 108 LEU A CA 1
ATOM 874 C C . LEU A 1 108 ? 36.582 -13.567 -47.825 1.00 54.97 108 LEU A C 1
ATOM 876 O O . LEU A 1 108 ? 37.478 -14.168 -48.408 1.00 54.97 108 LEU A O 1
ATOM 880 N N . VAL A 1 109 ? 36.834 -12.789 -46.764 1.00 50.28 109 VAL A N 1
ATOM 881 C CA . VAL A 1 109 ? 38.208 -12.457 -46.337 1.00 50.28 109 VAL A CA 1
ATOM 882 C C . VAL A 1 109 ? 38.584 -13.029 -44.969 1.00 50.28 109 VAL A C 1
ATOM 884 O O . VAL A 1 109 ? 39.755 -13.316 -44.764 1.00 50.28 109 VAL A O 1
ATOM 887 N N . HIS A 1 110 ? 37.637 -13.356 -44.089 1.00 43.47 110 HIS A N 1
ATOM 888 C CA . HIS A 1 110 ? 37.842 -14.247 -42.938 1.00 43.47 110 HIS A CA 1
ATOM 889 C C . HIS A 1 110 ? 36.506 -14.932 -42.635 1.00 43.47 110 HIS A C 1
ATOM 891 O O . HIS A 1 110 ? 35.472 -14.283 -42.711 1.00 43.47 110 HIS A O 1
ATOM 897 N N . ASN A 1 111 ? 36.512 -16.214 -42.250 1.00 44.47 111 ASN A N 1
ATOM 898 C CA . ASN A 1 111 ? 35.311 -17.004 -41.907 1.00 44.47 111 ASN A CA 1
ATOM 899 C C . ASN A 1 111 ? 34.559 -16.506 -40.645 1.00 44.47 111 ASN A C 1
ATOM 901 O O . ASN A 1 111 ? 33.901 -17.285 -39.956 1.00 44.47 111 ASN A O 1
ATOM 905 N N . ASN A 1 112 ? 34.633 -15.216 -40.327 1.00 45.22 112 ASN A N 1
ATOM 906 C CA . ASN A 1 112 ? 33.832 -14.576 -39.304 1.00 45.22 112 ASN A CA 1
ATOM 907 C C . ASN A 1 112 ? 32.555 -14.013 -39.937 1.00 45.22 112 ASN A C 1
ATOM 909 O O . ASN A 1 112 ? 32.544 -13.453 -41.037 1.00 45.22 112 ASN A O 1
ATOM 913 N N . ARG A 1 113 ? 31.448 -14.198 -39.219 1.00 39.97 113 ARG A N 1
ATOM 914 C CA . ARG A 1 113 ? 30.151 -13.627 -39.569 1.00 39.97 113 ARG A CA 1
ATOM 915 C C . ARG A 1 113 ? 30.239 -12.096 -39.544 1.00 39.97 113 ARG A C 1
ATOM 917 O O . ARG A 1 113 ? 30.694 -11.554 -38.544 1.00 39.97 113 ARG A O 1
ATOM 924 N N . LEU A 1 114 ? 29.747 -11.430 -40.590 1.00 59.28 114 LEU A N 1
ATOM 925 C CA . LEU A 1 114 ? 29.504 -9.987 -40.560 1.00 59.28 114 LEU A CA 1
ATOM 926 C C . LEU A 1 114 ? 28.197 -9.698 -39.811 1.00 59.28 114 LEU A C 1
ATOM 928 O O . LEU A 1 114 ? 27.175 -10.339 -40.075 1.00 59.28 114 LEU A O 1
ATOM 932 N N . GLU A 1 115 ? 28.247 -8.767 -38.861 1.00 49.03 115 GLU A N 1
ATOM 933 C CA . GLU A 1 115 ? 27.056 -8.083 -38.359 1.00 49.03 115 GLU A CA 1
ATOM 934 C C . GLU A 1 115 ? 26.651 -7.048 -39.408 1.00 49.03 115 GLU A C 1
ATOM 936 O O . GLU A 1 115 ? 27.343 -6.051 -39.597 1.00 49.03 115 GLU A O 1
ATOM 941 N N . GLU A 1 116 ? 25.554 -7.303 -40.115 1.00 50.00 116 GLU A N 1
ATOM 942 C CA . GLU A 1 116 ? 24.863 -6.265 -40.874 1.00 50.00 116 GLU A CA 1
ATOM 943 C C . GLU A 1 116 ? 23.530 -5.964 -40.183 1.00 50.00 116 GLU A C 1
ATOM 945 O O . GLU A 1 116 ? 22.765 -6.875 -39.849 1.00 50.00 116 GLU A O 1
ATOM 950 N N . GLU A 1 117 ? 23.295 -4.673 -39.942 1.00 50.19 117 GLU A N 1
ATOM 951 C CA . GLU A 1 117 ? 22.004 -4.103 -39.551 1.00 50.19 117 GLU A CA 1
ATOM 952 C C . GLU A 1 117 ? 20.956 -4.397 -40.641 1.00 50.19 117 GLU A C 1
ATOM 954 O O . GLU A 1 117 ? 21.289 -4.391 -41.830 1.00 50.19 117 GLU A O 1
ATOM 959 N N . PRO A 1 118 ? 19.683 -4.637 -40.285 1.00 41.94 118 PRO A N 1
ATOM 960 C CA . PRO A 1 118 ? 18.652 -4.929 -41.269 1.00 41.94 118 PRO A CA 1
ATOM 961 C C . PRO A 1 118 ? 18.389 -3.693 -42.140 1.00 41.94 118 PRO A C 1
ATOM 963 O O . PRO A 1 118 ? 17.822 -2.699 -41.680 1.00 41.94 118 PRO A O 1
ATOM 966 N N . SER A 1 119 ? 18.757 -3.758 -43.422 1.00 41.03 119 SER A N 1
ATOM 967 C CA . SER A 1 119 ? 18.269 -2.802 -44.409 1.00 41.03 119 SER A CA 1
ATOM 968 C C . SER A 1 119 ? 16.753 -2.965 -44.519 1.00 41.03 119 SER A C 1
ATOM 970 O O . SER A 1 119 ? 16.235 -4.019 -44.891 1.00 41.03 119 SER A O 1
ATOM 972 N N . LYS A 1 120 ? 16.015 -1.921 -44.128 1.00 40.66 120 LYS A N 1
ATOM 973 C CA . LYS A 1 120 ? 14.582 -1.829 -44.409 1.00 40.66 120 LYS A CA 1
ATOM 974 C C . LYS A 1 120 ? 14.411 -1.928 -45.921 1.00 40.66 120 LYS A C 1
ATOM 976 O O . LYS A 1 120 ? 14.931 -1.089 -46.648 1.00 40.66 120 LYS A O 1
ATOM 981 N N . GLY A 1 121 ? 13.721 -2.972 -46.371 1.00 37.50 121 GLY A N 1
ATOM 982 C CA . GLY A 1 121 ? 13.246 -3.055 -47.742 1.00 37.50 121 GLY A CA 1
ATOM 983 C C . GLY A 1 121 ? 12.271 -1.911 -47.980 1.00 37.50 121 GLY A C 1
ATOM 984 O O . GLY A 1 121 ? 11.205 -1.871 -47.366 1.00 37.50 121 GLY A O 1
ATOM 985 N N . ASP A 1 122 ? 12.675 -0.969 -48.824 1.00 34.22 122 ASP A N 1
ATOM 986 C CA . ASP A 1 122 ? 11.764 -0.014 -49.429 1.00 34.22 122 ASP A CA 1
ATOM 987 C C . ASP A 1 122 ? 10.799 -0.786 -50.341 1.00 34.22 122 ASP A C 1
ATOM 989 O O . ASP A 1 122 ? 11.210 -1.625 -51.144 1.00 34.22 122 ASP A O 1
ATOM 993 N N . ASN A 1 123 ? 9.505 -0.543 -50.133 1.00 38.09 123 ASN A N 1
ATOM 994 C CA . ASN A 1 123 ? 8.408 -1.125 -50.896 1.00 38.09 123 ASN A CA 1
ATOM 995 C C . ASN A 1 123 ? 8.406 -0.602 -52.343 1.00 38.09 123 ASN A C 1
ATOM 997 O O . ASN A 1 123 ? 8.446 0.613 -52.547 1.00 38.09 123 ASN A O 1
ATOM 1001 N N . GLU A 1 124 ? 8.216 -1.511 -53.301 1.00 31.50 124 GLU A N 1
ATOM 1002 C CA . GLU A 1 124 ? 7.388 -1.298 -54.499 1.00 31.50 124 GLU A CA 1
ATOM 1003 C C . GLU A 1 124 ? 6.179 -2.238 -54.427 1.00 31.50 124 GLU A C 1
ATOM 1005 O O . GLU A 1 124 ? 6.373 -3.418 -54.043 1.00 31.50 124 GLU A O 1
#

Organism: Aegilops tauschii subsp. strangulata (NCBI:txid200361)

Radius of gyration: 25.85 Å; chains: 1; bounding box: 54×36×70 Å

Foldseek 3Di:
DPCVQLLQFLQQALCVLVVHDDDDDPPPCVVPPPVSVVVSQVSLVVSCVVNVPCQSQDPVDGQFGWDADPVPRHIDPDTHHGGDGDDDDDDDCVVVVPDDPPDDDADPPDRDDDDDDDDPDDDD

Secondary structure (DSSP, 8-state):
--THHHHHHHHHHHHHHHT----PPTTGGGTSTTHHHHHHHHHHHHHHHHHT-GGG--SSSTT-B--B-TTT-PBPSS-B-------------STTT----S--PBPSSSSSBP----------

InterPro domains:
  IPR007120 DNA-directed RNA polymerase, subunit 2, hybrid-binding domain [PF00562] (1-111)
  IPR015712 DNA-directed RNA polymerase, subunit 2 [PTHR20856] (1-110)
  IPR037033 DNA-directed RNA polymerase, subunit 2, hybrid-binding domain superfamily [G3DSA:2.40.270.10] (1-105)

pLDDT: mean 81.36, std 18.56, range [31.5, 96.44]

Sequence (124 aa):
MNVGQIFESSLGLAGDLLKKHYRIAPFDERYEQEASRKLVFSELYEASKETKNSWVFEPEYPGKSRIFDGRTGDPFEQPILIGKSYILKLIHQVDEKIHGRSTGPYSLVHNNRLEEEPSKGDNE